Protein AF-A0A395NBE6-F1 (afdb_monomer_lite)

Radius of gyration: 14.85 Å; chains: 1; bounding box: 34×30×44 Å

InterPro domains:
  IPR009784 Protein of unknown function DUF1349 [PF07081] (6-110)
  IPR009784 Protein of unknown function DUF1349 [PTHR35332] (5-111)

Secondary structure (DSSP, 8-state):
-PPPP----PPTT--EEEETTTEEEE--SS-SSSSS--S--S-GGG-------------STT-EEEEEEEE--TTS--EEEEEEEEEETTEEEEEEEEESSSEEEEEEEPPPP-

Organism: Trichoderma arundinaceum (NCBI:txid490622)

Foldseek 3Di:
DDDDDDDDDFDPPADQFFDPDDDGGQGGPPCPPDSDDPPDPDDPVPDDDDDDDDDDDDDDAFDDDFDKDWDDDPPAPIWIKTWDWGQHPNATWTWIWGDDPGIDIDIGHDDPDD

Sequence (114 aa):
MSAPAFTFSAPANTDVWKKPPSHDVFTAPPAKPAPYHSLSKNPFPQFKSASITFTTTYTHQYDQAGIILVFTKPSAPRKWIKAGVELFDAQSRLSTVCCDNWADWSVANASPAE

pLDDT: mean 85.65, std 13.74, range [38.0, 98.5]

Structure (mmCIF, N/CA/C/O backbone):
data_AF-A0A395NBE6-F1
#
_entry.id   AF-A0A395NBE6-F1
#
loop_
_atom_site.group_PDB
_atom_site.id
_atom_site.type_symbol
_atom_site.label_atom_id
_atom_site.label_alt_id
_atom_site.label_comp_id
_atom_site.label_asym_id
_atom_site.label_entity_id
_atom_site.label_seq_id
_atom_site.pdbx_PDB_ins_code
_atom_site.Cartn_x
_atom_site.Cartn_y
_atom_site.Cartn_z
_atom_site.occupancy
_atom_site.B_iso_or_equiv
_atom_site.auth_seq_id
_atom_site.auth_comp_id
_atom_site.auth_asym_id
_atom_site.auth_atom_id
_atom_site.pdbx_PDB_model_num
ATOM 1 N N . MET A 1 1 ? -19.318 13.375 -7.574 1.00 52.66 1 MET A N 1
ATOM 2 C CA . MET A 1 1 ? -18.313 14.296 -8.148 1.00 52.66 1 MET A CA 1
ATOM 3 C C . MET A 1 1 ? -16.962 13.609 -8.068 1.00 52.66 1 MET A C 1
ATOM 5 O O . MET A 1 1 ? -16.650 13.096 -7.001 1.00 52.66 1 MET A O 1
ATOM 9 N N . SER A 1 2 ? -16.214 13.526 -9.172 1.00 63.75 2 SER A N 1
ATOM 10 C CA . SER A 1 2 ? -14.843 12.994 -9.148 1.00 63.75 2 SER A CA 1
ATOM 11 C C . SER A 1 2 ? -13.936 13.981 -8.417 1.00 63.75 2 SER A C 1
ATOM 13 O O . SER A 1 2 ? -14.048 15.185 -8.647 1.00 63.75 2 SER A O 1
ATOM 15 N N . ALA A 1 3 ? -13.060 13.493 -7.540 1.00 69.69 3 ALA A N 1
ATOM 16 C CA . ALA A 1 3 ? -12.002 14.325 -6.979 1.00 69.69 3 ALA A CA 1
ATOM 17 C C . ALA A 1 3 ? -11.062 14.801 -8.110 1.00 69.69 3 ALA A C 1
ATOM 19 O O . ALA A 1 3 ? -10.908 14.080 -9.103 1.00 69.69 3 ALA A O 1
ATOM 20 N N . PRO A 1 4 ? -10.455 15.997 -7.999 1.00 79.81 4 PRO A N 1
ATOM 21 C CA . PRO A 1 4 ? -9.450 16.441 -8.959 1.00 79.81 4 PRO A CA 1
ATOM 22 C C . PRO A 1 4 ? -8.230 15.510 -8.931 1.00 79.81 4 PRO A C 1
ATOM 24 O O . PRO A 1 4 ? -7.849 15.002 -7.874 1.00 79.81 4 PRO A O 1
ATOM 27 N N . ALA A 1 5 ? -7.614 15.299 -10.095 1.00 83.81 5 ALA A N 1
ATOM 28 C CA . ALA A 1 5 ? -6.353 14.573 -10.195 1.00 83.81 5 ALA A CA 1
ATOM 29 C C . ALA A 1 5 ? -5.219 15.362 -9.520 1.00 83.81 5 ALA A C 1
ATOM 31 O O . ALA A 1 5 ? -5.231 16.594 -9.497 1.00 83.81 5 ALA A O 1
ATOM 32 N N . PHE A 1 6 ? -4.230 14.651 -8.985 1.00 83.25 6 PHE A N 1
ATOM 33 C CA . PHE A 1 6 ? -3.051 15.240 -8.357 1.00 83.25 6 PHE A CA 1
ATOM 34 C C . PHE A 1 6 ? -1.814 14.381 -8.628 1.00 83.25 6 PHE A C 1
ATOM 36 O O . PHE A 1 6 ? -1.928 13.186 -8.899 1.00 83.25 6 PHE A O 1
ATOM 43 N N . THR A 1 7 ? -0.638 14.997 -8.514 1.00 83.81 7 THR A N 1
ATOM 44 C CA . THR A 1 7 ? 0.663 14.349 -8.719 1.00 83.81 7 THR A CA 1
ATOM 45 C C . THR A 1 7 ? 1.519 14.519 -7.474 1.00 83.81 7 THR A C 1
ATOM 47 O O . THR A 1 7 ? 1.522 15.582 -6.853 1.00 83.81 7 THR A O 1
ATOM 50 N N . PHE A 1 8 ? 2.264 13.480 -7.117 1.00 83.19 8 PHE A N 1
ATOM 51 C CA . PHE A 1 8 ? 3.255 13.515 -6.050 1.00 83.19 8 PHE A CA 1
ATOM 52 C C . PHE A 1 8 ? 4.424 12.589 -6.393 1.00 83.19 8 PHE A C 1
ATOM 54 O O . PHE A 1 8 ? 4.310 11.725 -7.260 1.00 83.19 8 PHE A O 1
ATOM 61 N N . SER A 1 9 ? 5.544 12.771 -5.699 1.00 84.69 9 SER A N 1
ATOM 62 C CA . SER A 1 9 ? 6.728 11.918 -5.815 1.00 84.69 9 SER A CA 1
ATOM 63 C C . SER A 1 9 ? 7.160 11.451 -4.434 1.00 84.69 9 SER A C 1
ATOM 65 O O . SER A 1 9 ? 7.021 12.186 -3.454 1.00 84.69 9 SER A O 1
ATOM 67 N N . ALA A 1 10 ? 7.686 10.231 -4.365 1.00 86.12 10 ALA A N 1
ATOM 68 C CA . ALA A 1 10 ? 8.289 9.688 -3.161 1.00 86.12 10 ALA A CA 1
ATOM 69 C C . ALA A 1 10 ? 9.735 10.173 -3.020 1.00 86.12 10 ALA A C 1
ATOM 71 O O . ALA A 1 10 ? 10.547 9.924 -3.910 1.00 86.12 10 ALA A O 1
ATOM 72 N N . PRO A 1 11 ? 10.087 10.870 -1.922 1.00 87.38 11 PRO A N 1
ATOM 73 C CA . PRO A 1 11 ? 11.480 11.042 -1.551 1.00 87.38 11 PRO A CA 1
ATOM 74 C C . PRO A 1 11 ? 12.150 9.682 -1.334 1.00 87.38 11 PRO A C 1
ATOM 76 O O . PRO A 1 11 ? 11.490 8.692 -0.999 1.00 87.38 11 PRO A O 1
ATOM 79 N N . ALA A 1 12 ? 13.475 9.659 -1.464 1.00 89.75 12 ALA A N 1
ATOM 80 C CA . ALA A 1 12 ? 14.269 8.476 -1.165 1.00 89.75 12 ALA A CA 1
ATOM 81 C C . ALA A 1 12 ? 13.991 7.947 0.255 1.00 89.75 12 ALA A C 1
ATOM 83 O O . ALA A 1 12 ? 13.768 8.726 1.186 1.00 89.75 12 ALA A O 1
ATOM 84 N N . ASN A 1 13 ? 14.069 6.623 0.421 1.00 89.81 13 ASN A N 1
ATOM 85 C CA . ASN A 1 13 ? 13.924 5.924 1.704 1.00 89.81 13 ASN A CA 1
ATOM 86 C C . ASN A 1 13 ? 12.579 6.167 2.418 1.00 89.81 13 ASN A C 1
ATOM 88 O O . ASN A 1 13 ? 12.528 6.268 3.648 1.00 89.81 13 ASN A O 1
ATOM 92 N N . THR A 1 14 ? 11.485 6.271 1.661 1.00 91.50 14 THR A N 1
ATOM 93 C CA . THR A 1 14 ? 10.129 6.317 2.224 1.00 91.50 14 THR A CA 1
ATOM 94 C C . THR A 1 14 ? 9.457 4.949 2.172 1.00 91.50 14 THR A C 1
ATOM 96 O O . THR A 1 14 ? 9.600 4.232 1.189 1.00 91.50 14 THR A O 1
ATOM 99 N N . ASP A 1 15 ? 8.739 4.578 3.237 1.00 93.62 15 ASP A N 1
ATOM 100 C CA . ASP A 1 15 ? 8.029 3.294 3.312 1.00 93.62 15 ASP A CA 1
ATOM 101 C C . ASP A 1 15 ? 6.894 3.318 4.357 1.00 93.62 15 ASP A C 1
ATOM 103 O O . ASP A 1 15 ? 6.782 4.232 5.1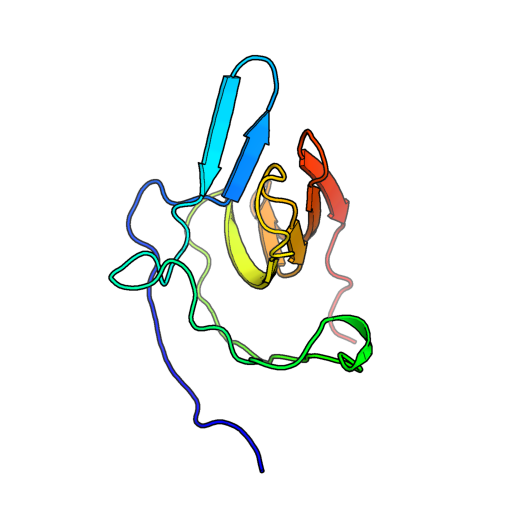84 1.00 93.62 15 ASP A O 1
ATOM 107 N N . VAL A 1 16 ? 6.038 2.299 4.315 1.00 94.44 16 VAL A N 1
ATOM 108 C CA . VAL A 1 16 ? 5.046 1.960 5.338 1.00 94.44 16 VAL A CA 1
ATOM 109 C C . VAL A 1 16 ? 5.195 0.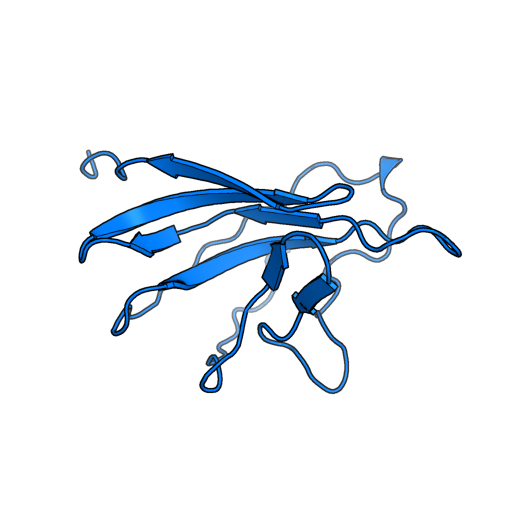480 5.672 1.00 94.44 16 VAL A C 1
ATOM 111 O O . VAL A 1 16 ? 4.735 -0.382 4.918 1.00 94.44 16 VAL A O 1
ATOM 114 N N . TRP A 1 17 ? 5.829 0.184 6.806 1.00 96.81 17 TRP A N 1
ATOM 115 C CA . TRP A 1 17 ? 6.128 -1.185 7.216 1.00 96.81 17 TRP A CA 1
ATOM 116 C C . TRP A 1 17 ? 6.301 -1.319 8.729 1.00 96.81 17 TRP A C 1
ATOM 118 O O . TRP A 1 17 ? 6.799 -0.413 9.399 1.00 96.81 17 TRP A O 1
ATOM 128 N N . LYS A 1 18 ? 5.910 -2.476 9.276 1.00 96.75 18 LYS A N 1
ATOM 129 C CA . LYS A 1 18 ? 6.183 -2.843 10.669 1.00 96.75 18 LYS A CA 1
ATOM 130 C C . LYS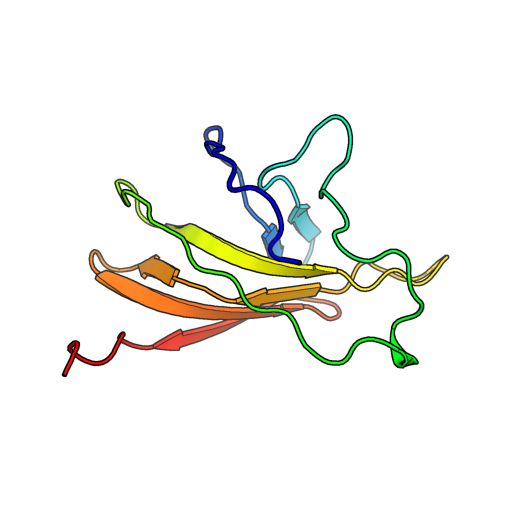 A 1 18 ? 6.775 -4.239 10.751 1.00 96.75 18 LYS A C 1
ATOM 132 O O . LYS A 1 18 ? 6.144 -5.196 10.313 1.00 96.75 18 LYS A O 1
ATOM 137 N N . LYS A 1 19 ? 7.938 -4.374 11.382 1.00 96.75 19 LYS A N 1
ATOM 138 C CA . LYS A 1 19 ? 8.617 -5.656 11.586 1.00 96.75 19 LYS A CA 1
ATOM 139 C C . LYS A 1 19 ? 9.119 -5.783 13.030 1.00 96.75 19 LYS A C 1
ATOM 141 O O . LYS A 1 19 ? 9.774 -4.860 13.525 1.00 96.75 19 LYS A O 1
ATOM 146 N N . PRO A 1 20 ? 8.878 -6.919 13.706 1.00 94.56 20 PRO A N 1
ATOM 147 C CA . PRO A 1 20 ? 9.421 -7.136 15.037 1.00 94.56 20 PRO A CA 1
ATOM 148 C C . PRO A 1 20 ? 10.961 -7.172 15.014 1.00 94.56 20 PRO A C 1
ATOM 150 O O . PRO A 1 20 ? 11.554 -7.579 14.010 1.00 94.56 20 PRO A O 1
ATOM 153 N N . PRO A 1 21 ? 11.626 -6.779 16.115 1.00 95.00 21 PRO A N 1
ATOM 154 C CA . PRO A 1 21 ? 11.027 -6.403 17.400 1.00 95.00 21 PRO A CA 1
ATOM 155 C C . PRO A 1 21 ? 10.667 -4.914 17.536 1.00 95.00 21 PRO A C 1
ATOM 157 O O . PRO A 1 21 ? 9.927 -4.565 18.449 1.00 95.00 21 PRO A O 1
ATOM 160 N N . SER A 1 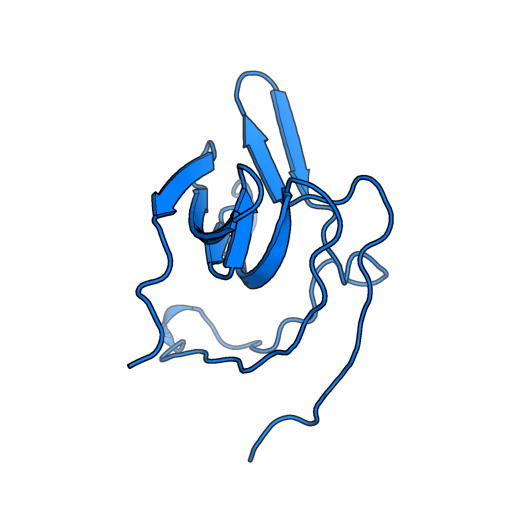22 ? 11.186 -4.031 16.681 1.00 94.00 22 SER A N 1
ATOM 161 C CA . SER A 1 22 ? 11.109 -2.577 16.912 1.00 94.00 22 SER A CA 1
ATOM 162 C C . SER A 1 22 ? 10.988 -1.720 15.652 1.00 94.00 22 SER A C 1
ATOM 164 O O . SER A 1 22 ? 10.933 -0.496 15.754 1.00 94.00 22 SER A O 1
ATOM 166 N N . HIS A 1 23 ? 10.957 -2.319 14.463 1.00 95.44 23 HIS A N 1
ATOM 167 C CA . HIS A 1 23 ? 10.911 -1.554 13.225 1.00 95.44 23 HIS A CA 1
ATOM 168 C C . HIS A 1 23 ? 9.469 -1.117 12.930 1.00 95.44 23 HIS A C 1
ATOM 170 O O . HIS A 1 23 ? 8.607 -1.957 12.677 1.00 95.44 23 HIS A O 1
ATOM 176 N N . ASP A 1 24 ? 9.212 0.190 12.954 1.00 94.31 24 ASP A N 1
ATOM 177 C CA . ASP A 1 24 ? 7.935 0.818 12.589 1.00 94.31 24 ASP A CA 1
ATOM 178 C C . ASP A 1 24 ? 8.233 2.078 11.769 1.00 94.31 24 ASP A C 1
ATOM 180 O O . ASP A 1 24 ? 8.668 3.101 12.305 1.00 94.31 24 ASP A O 1
ATOM 184 N N . VAL A 1 25 ? 8.043 1.984 10.455 1.00 92.88 25 VAL A N 1
ATOM 185 C CA . VAL A 1 25 ? 8.260 3.078 9.506 1.00 92.88 25 VAL A CA 1
ATOM 186 C C . VAL A 1 25 ? 6.928 3.446 8.870 1.00 92.88 25 VAL A C 1
ATOM 188 O O . VAL A 1 25 ? 6.137 2.592 8.470 1.00 92.88 25 VAL A O 1
ATOM 191 N N . PHE A 1 26 ? 6.661 4.747 8.809 1.00 90.81 26 PHE A N 1
ATOM 192 C CA . PHE A 1 26 ? 5.451 5.303 8.213 1.00 90.81 26 PHE A CA 1
ATOM 193 C C . PHE A 1 26 ? 5.764 6.692 7.655 1.00 90.81 26 PHE A C 1
ATOM 195 O O . PHE A 1 26 ? 5.448 7.717 8.260 1.00 90.81 26 PHE A O 1
ATOM 202 N N . THR A 1 27 ? 6.489 6.706 6.541 1.00 89.12 27 THR A N 1
ATOM 203 C CA . THR A 1 27 ? 7.084 7.903 5.930 1.00 89.12 27 THR A CA 1
ATOM 204 C C . THR A 1 27 ? 6.666 8.107 4.472 1.00 89.12 27 THR A C 1
ATOM 206 O O . THR A 1 27 ? 7.075 9.098 3.870 1.00 89.12 27 THR A O 1
ATOM 209 N N . ALA A 1 28 ? 5.850 7.210 3.902 1.00 84.12 28 ALA A N 1
ATOM 210 C CA . ALA A 1 28 ? 5.352 7.339 2.532 1.00 84.12 28 ALA A CA 1
ATOM 211 C C . ALA A 1 28 ? 4.549 8.640 2.318 1.00 84.12 28 ALA A C 1
ATOM 213 O O . ALA A 1 28 ? 3.754 9.020 3.184 1.00 84.12 28 ALA A O 1
ATOM 214 N N . PRO A 1 29 ? 4.719 9.324 1.170 1.00 72.94 29 PRO A N 1
ATOM 215 C CA . PRO A 1 29 ? 3.969 10.528 0.861 1.00 72.94 29 PRO A CA 1
ATOM 216 C C . PRO A 1 29 ? 2.445 10.337 0.838 1.00 72.94 29 PRO A C 1
ATOM 218 O O . PRO A 1 29 ? 1.963 9.266 0.470 1.00 72.94 29 PRO A O 1
ATOM 221 N N . PRO A 1 30 ? 1.680 11.406 1.119 1.00 59.72 30 PRO A N 1
ATOM 222 C CA . PRO A 1 30 ? 2.156 12.725 1.529 1.00 59.72 30 PRO A CA 1
ATOM 223 C C . PRO A 1 30 ? 2.520 12.711 3.022 1.00 59.72 30 PRO A C 1
ATOM 225 O O . PRO A 1 30 ? 1.649 12.668 3.875 1.00 59.72 30 PRO A O 1
ATOM 228 N N . ALA A 1 31 ? 3.813 12.765 3.348 1.00 53.59 31 ALA A N 1
ATOM 229 C CA . ALA A 1 31 ? 4.339 12.734 4.710 1.00 53.59 31 ALA A CA 1
ATOM 230 C C . ALA A 1 31 ? 4.970 14.082 5.060 1.00 53.59 31 ALA A C 1
ATOM 232 O O . ALA A 1 31 ? 6.132 14.152 5.438 1.00 53.59 31 ALA A O 1
ATOM 233 N N . LYS A 1 32 ? 4.216 15.167 4.854 1.00 51.44 32 LYS A N 1
ATOM 234 C CA . LYS A 1 32 ? 4.275 16.459 5.568 1.00 51.44 32 LYS A CA 1
ATOM 235 C C . LYS A 1 32 ? 3.447 17.507 4.807 1.00 51.44 32 LYS A C 1
ATOM 237 O O . LYS A 1 32 ? 3.436 17.491 3.580 1.00 51.44 32 LYS A O 1
ATOM 242 N N . PRO A 1 33 ? 2.788 18.438 5.521 1.00 48.84 33 PRO A N 1
ATOM 243 C CA . PRO A 1 33 ? 2.724 18.546 6.982 1.00 48.84 33 PRO A CA 1
ATOM 244 C C . PRO A 1 33 ? 1.630 17.674 7.632 1.00 48.84 33 PRO A C 1
ATOM 246 O O . PRO A 1 33 ? 1.566 17.617 8.854 1.00 48.84 33 PRO A O 1
ATOM 249 N N . ALA A 1 34 ? 0.822 16.941 6.861 1.00 47.34 34 ALA A N 1
ATOM 250 C CA . ALA A 1 34 ? -0.086 15.911 7.374 1.00 47.34 34 ALA A CA 1
ATOM 251 C C . ALA A 1 34 ? 0.319 14.549 6.780 1.00 47.34 34 ALA A C 1
ATOM 253 O O . ALA A 1 34 ? 0.509 14.509 5.570 1.00 47.34 34 ALA A O 1
ATOM 254 N N . PRO A 1 35 ? 0.464 13.468 7.578 1.00 52.44 35 PRO A N 1
ATOM 255 C CA . PRO A 1 35 ? 1.031 12.169 7.162 1.00 52.44 35 PRO A CA 1
ATOM 256 C C . PRO A 1 35 ? 0.177 11.358 6.168 1.00 52.44 35 PRO A C 1
ATOM 258 O O . PRO A 1 35 ? 0.475 10.199 5.894 1.00 52.44 35 PRO A O 1
ATOM 261 N N . TYR A 1 36 ? -0.921 11.945 5.702 1.00 57.34 36 TYR A N 1
ATOM 262 C CA . TYR A 1 36 ? -1.849 11.442 4.700 1.00 57.34 36 TYR A CA 1
ATOM 263 C C . TYR A 1 36 ? -2.867 12.563 4.426 1.00 57.34 36 TYR A C 1
ATOM 265 O O . TYR A 1 36 ? -3.253 13.299 5.340 1.00 57.34 36 TYR A O 1
ATOM 273 N N . HIS A 1 37 ? -3.348 12.701 3.189 1.00 56.62 37 HIS A N 1
ATOM 274 C CA . HIS A 1 37 ? -4.549 13.496 2.934 1.00 56.62 37 HIS A CA 1
ATOM 275 C C . HIS A 1 37 ? -5.754 12.590 3.182 1.00 56.62 37 HIS A C 1
ATOM 277 O O . HIS A 1 37 ? -6.075 11.741 2.353 1.00 56.62 37 HIS A O 1
ATOM 283 N N . SER A 1 38 ? -6.379 12.704 4.359 1.00 64.19 38 SER A N 1
ATOM 284 C CA . SER A 1 38 ? -7.565 11.900 4.662 1.00 64.19 38 SER A CA 1
ATOM 285 C C . SER A 1 38 ? -8.696 12.312 3.727 1.00 64.19 38 SER A C 1
ATOM 287 O O . SER A 1 38 ? -9.309 13.363 3.909 1.00 64.19 38 SER A O 1
ATOM 289 N N . LEU A 1 39 ? -8.969 11.474 2.729 1.00 66.75 39 LEU A N 1
ATOM 290 C CA . LEU A 1 39 ? -10.043 11.696 1.760 1.00 66.75 39 LEU A CA 1
ATOM 291 C C . LEU A 1 39 ? -11.436 11.540 2.391 1.00 66.75 39 LEU A C 1
ATOM 293 O O . LEU A 1 39 ? -12.418 12.041 1.853 1.00 66.75 39 LEU A O 1
ATOM 297 N N . SER A 1 40 ? -11.525 10.884 3.552 1.00 70.94 40 SER A N 1
ATOM 298 C CA . SER A 1 40 ? -12.744 10.776 4.354 1.00 70.94 40 SER A CA 1
ATOM 299 C C . SER A 1 40 ? -12.511 11.321 5.759 1.00 70.94 40 SER A C 1
ATOM 301 O O . SER A 1 40 ? -11.477 11.063 6.374 1.00 70.94 40 SER A O 1
ATOM 303 N N . LYS A 1 41 ? -13.490 12.063 6.281 1.00 71.50 41 LYS A N 1
ATOM 304 C CA . LYS A 1 41 ? -13.564 12.475 7.695 1.00 71.50 41 LYS A CA 1
ATOM 305 C C . LYS A 1 41 ? -14.674 11.738 8.454 1.00 71.50 41 LYS A C 1
ATOM 307 O O . LYS A 1 41 ? -14.875 11.991 9.638 1.00 71.50 41 LYS A O 1
ATOM 312 N N . ASN A 1 42 ? -15.403 10.852 7.774 1.00 78.12 42 ASN A N 1
ATOM 313 C CA . ASN A 1 42 ? -16.539 10.146 8.352 1.00 78.12 42 ASN A CA 1
ATOM 314 C C . ASN A 1 42 ? -16.072 8.962 9.213 1.00 78.12 42 ASN A C 1
ATOM 316 O O . ASN A 1 42 ? -15.023 8.376 8.925 1.00 78.12 42 ASN A O 1
ATOM 320 N N . PRO A 1 43 ? -16.853 8.562 10.233 1.00 79.38 43 PRO A N 1
ATOM 321 C CA . PRO A 1 43 ? -16.568 7.368 11.021 1.00 79.38 43 PRO A CA 1
ATOM 322 C C . PRO A 1 43 ? -16.432 6.120 10.144 1.00 79.38 43 PRO A C 1
ATOM 324 O O . PRO A 1 43 ? -17.178 5.950 9.179 1.00 79.38 43 PRO A O 1
ATOM 327 N N . PHE A 1 44 ? -15.542 5.202 10.533 1.00 79.50 44 PHE A N 1
ATOM 328 C CA . PHE A 1 44 ? -15.309 3.946 9.811 1.00 79.50 44 PHE A CA 1
ATOM 329 C C . PHE A 1 44 ? -16.593 3.158 9.461 1.00 79.50 44 PHE A C 1
ATOM 331 O O . PHE A 1 44 ? -16.685 2.705 8.324 1.00 79.50 44 PHE A O 1
ATOM 338 N N . PRO A 1 45 ? -17.631 3.059 10.324 1.00 85.44 45 PRO A N 1
ATOM 339 C CA . PRO A 1 45 ? -18.884 2.372 9.971 1.00 85.44 45 PRO A CA 1
ATOM 340 C C . PRO A 1 45 ? -19.635 2.944 8.756 1.00 85.44 45 PRO A C 1
ATOM 342 O O . PRO A 1 45 ? -20.511 2.283 8.202 1.00 85.44 45 PRO A O 1
ATOM 345 N N . GLN A 1 46 ? -19.326 4.176 8.345 1.00 87.12 46 GLN A N 1
ATOM 346 C CA . GLN A 1 46 ? -19.918 4.812 7.167 1.00 87.12 46 GLN A CA 1
ATOM 347 C C . GLN A 1 46 ? -19.077 4.622 5.900 1.00 87.12 46 GLN A C 1
ATOM 349 O O . GLN A 1 46 ? -19.535 4.967 4.811 1.00 87.12 46 GLN A O 1
ATOM 354 N N . PHE A 1 47 ? -17.860 4.085 6.015 1.00 86.19 47 PHE A N 1
ATOM 355 C CA . PHE A 1 47 ? -17.032 3.774 4.860 1.00 86.19 47 PHE A CA 1
ATOM 356 C C . PHE A 1 47 ? -17.699 2.677 4.021 1.00 86.19 47 PHE A C 1
ATOM 358 O O . PHE A 1 47 ? -18.062 1.621 4.538 1.00 86.19 47 PHE A O 1
ATOM 365 N N . LYS A 1 48 ? -17.889 2.942 2.726 1.00 87.25 48 LYS A N 1
ATOM 366 C CA . LYS A 1 48 ? -18.477 1.984 1.777 1.00 87.25 48 LYS A CA 1
ATOM 367 C C . LYS A 1 48 ? -17.423 1.426 0.836 1.00 87.25 48 LYS A C 1
ATOM 369 O O . LYS A 1 48 ? -17.263 0.215 0.744 1.00 87.25 48 LYS A O 1
ATOM 374 N N . SER A 1 49 ? -16.706 2.312 0.157 1.00 88.88 49 SER A N 1
ATOM 375 C CA . SER A 1 49 ? -15.651 1.953 -0.781 1.00 88.88 49 SER A CA 1
ATOM 376 C C . SER A 1 49 ? -14.721 3.138 -1.026 1.00 88.88 49 SER A C 1
ATOM 378 O O . SER A 1 49 ? -15.079 4.296 -0.800 1.00 88.88 49 SER A O 1
ATOM 380 N N . ALA A 1 50 ? -13.519 2.831 -1.504 1.00 86.75 50 ALA A N 1
ATOM 381 C CA . ALA A 1 50 ? -12.609 3.783 -2.115 1.00 86.75 50 ALA A CA 1
ATOM 382 C C . ALA A 1 50 ? -11.971 3.118 -3.333 1.00 86.75 50 ALA A C 1
ATOM 384 O O . ALA A 1 50 ? -11.641 1.932 -3.302 1.00 86.75 50 ALA A O 1
ATOM 385 N N . SER A 1 51 ? -11.805 3.884 -4.402 1.00 89.94 51 SER A N 1
ATOM 386 C CA . SER A 1 51 ? -11.170 3.426 -5.631 1.00 89.94 51 SER A CA 1
ATOM 387 C C . SER A 1 51 ? -10.289 4.541 -6.156 1.00 89.94 51 SER A C 1
ATOM 389 O O . SER A 1 51 ? -10.627 5.719 -6.024 1.00 89.94 51 SER A O 1
ATOM 391 N N . ILE A 1 52 ? -9.155 4.161 -6.728 1.00 88.50 52 ILE A N 1
ATOM 392 C CA . ILE A 1 52 ? -8.211 5.085 -7.342 1.00 88.50 52 ILE A CA 1
ATOM 393 C C . ILE A 1 52 ? -7.802 4.552 -8.707 1.00 88.50 52 ILE A C 1
ATOM 395 O O . ILE A 1 52 ? -7.765 3.344 -8.934 1.00 88.50 52 ILE A O 1
ATOM 399 N N . THR A 1 53 ? -7.447 5.473 -9.588 1.00 91.56 53 THR A N 1
ATOM 400 C CA . THR A 1 53 ? -6.742 5.195 -10.834 1.00 91.56 53 THR A CA 1
ATOM 401 C C . THR A 1 53 ? -5.484 6.040 -10.807 1.00 91.56 53 THR A C 1
ATOM 403 O O . THR A 1 53 ? -5.542 7.219 -10.457 1.00 91.56 53 THR A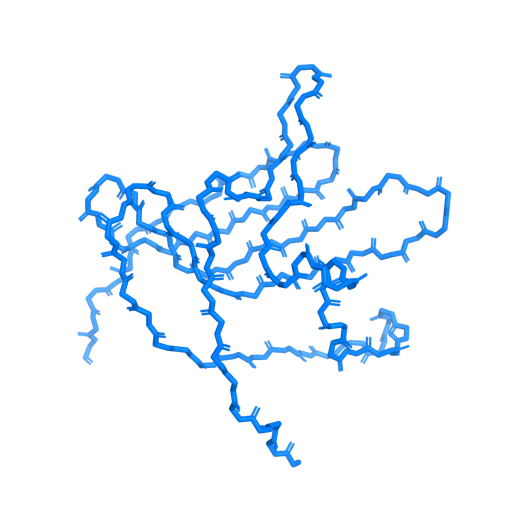 O 1
ATOM 406 N N . PHE A 1 54 ? -4.345 5.441 -11.127 1.00 90.75 54 PHE A N 1
ATOM 407 C CA . PHE A 1 54 ? -3.064 6.130 -11.127 1.00 90.75 54 PHE A CA 1
ATOM 408 C C . PHE A 1 54 ? -2.208 5.659 -12.297 1.00 90.75 54 PHE A C 1
ATOM 410 O O . PHE A 1 54 ? -2.435 4.606 -12.888 1.00 90.75 54 PHE A O 1
ATOM 417 N N . THR A 1 55 ? -1.204 6.460 -12.619 1.00 92.38 55 THR A N 1
ATOM 418 C CA . THR A 1 55 ? -0.113 6.108 -13.524 1.00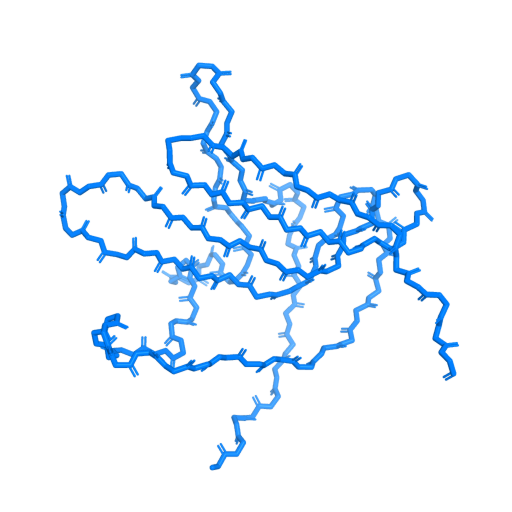 92.38 55 THR A CA 1
ATOM 419 C C . THR A 1 55 ? 1.174 6.435 -12.793 1.00 92.38 55 THR A C 1
ATOM 421 O O . THR A 1 55 ? 1.243 7.440 -12.088 1.00 92.38 55 THR A O 1
ATOM 424 N N . THR A 1 56 ? 2.175 5.573 -12.909 1.00 88.44 56 THR A N 1
ATOM 425 C CA . THR A 1 56 ? 3.458 5.766 -12.239 1.00 88.44 56 THR A CA 1
ATOM 426 C C . THR A 1 56 ? 4.572 5.101 -13.036 1.00 88.44 56 THR A C 1
ATOM 428 O O . THR A 1 56 ? 4.322 4.175 -13.809 1.00 88.44 56 THR A O 1
ATOM 431 N N . THR A 1 57 ? 5.795 5.576 -12.829 1.00 90.81 57 THR A N 1
ATOM 432 C CA . THR A 1 57 ? 7.011 5.001 -13.399 1.00 90.81 57 THR A CA 1
ATOM 433 C C . THR A 1 57 ? 7.787 4.342 -12.270 1.00 90.81 57 THR A C 1
ATOM 435 O O . THR A 1 57 ? 8.294 5.036 -11.393 1.00 90.81 57 THR A O 1
ATOM 438 N N . TYR A 1 58 ? 7.868 3.014 -12.287 1.00 91.19 58 TYR A N 1
ATOM 439 C CA . TYR A 1 58 ? 8.666 2.250 -11.330 1.00 91.19 58 TYR A CA 1
ATOM 440 C C . TYR A 1 58 ? 10.114 2.165 -11.818 1.00 91.19 58 TYR A C 1
ATOM 442 O O . TYR A 1 58 ? 10.353 1.732 -12.946 1.00 91.19 58 TYR A O 1
ATOM 450 N N . THR A 1 59 ? 11.076 2.561 -10.989 1.00 92.44 59 THR A N 1
ATOM 451 C CA . THR A 1 59 ? 12.505 2.585 -11.345 1.00 92.44 59 THR A CA 1
ATOM 452 C C . THR A 1 59 ? 13.383 1.801 -10.377 1.00 92.44 59 THR A C 1
ATOM 454 O O . THR A 1 59 ? 14.466 1.359 -10.761 1.00 92.44 59 THR A O 1
ATOM 457 N N . HIS A 1 60 ? 12.937 1.607 -9.137 1.00 94.88 60 HIS A N 1
ATOM 458 C CA . HIS A 1 60 ? 13.694 0.941 -8.085 1.00 94.88 60 HIS A CA 1
ATOM 459 C C . HIS A 1 60 ? 12.894 -0.185 -7.434 1.00 94.88 60 HIS A C 1
ATOM 461 O O . HIS A 1 60 ? 11.671 -0.132 -7.304 1.00 94.88 60 HIS A O 1
ATOM 467 N N . GLN A 1 61 ? 13.602 -1.229 -7.004 1.00 96.00 61 GLN A N 1
ATOM 468 C CA . GLN A 1 61 ? 12.987 -2.295 -6.223 1.00 96.00 61 GLN A CA 1
ATOM 469 C C . GLN A 1 61 ? 12.328 -1.707 -4.966 1.00 96.00 61 GLN A C 1
ATOM 471 O O . GLN A 1 61 ? 12.939 -0.900 -4.267 1.00 96.00 61 GLN A O 1
ATOM 476 N N . TYR A 1 62 ? 11.098 -2.146 -4.704 1.00 95.62 62 TYR A N 1
ATOM 477 C CA . TYR A 1 62 ? 10.170 -1.664 -3.677 1.00 95.62 62 TYR A CA 1
ATOM 478 C C . TYR A 1 62 ? 9.512 -0.306 -3.943 1.00 95.62 62 TYR A C 1
ATOM 480 O O . TYR A 1 62 ? 8.858 0.231 -3.047 1.00 95.62 62 TYR A O 1
ATOM 488 N N . ASP A 1 63 ? 9.603 0.232 -5.164 1.00 95.25 63 ASP A N 1
ATOM 489 C CA . ASP A 1 63 ? 8.740 1.342 -5.569 1.00 95.25 63 ASP A CA 1
ATOM 490 C C . ASP A 1 63 ? 7.269 0.914 -5.493 1.00 95.25 63 ASP A C 1
ATOM 492 O O . ASP A 1 63 ? 6.876 -0.124 -6.033 1.00 95.25 63 ASP A O 1
ATOM 496 N N . GLN A 1 64 ? 6.445 1.730 -4.837 1.00 95.19 64 GLN A N 1
ATOM 497 C CA . GLN A 1 64 ? 5.056 1.414 -4.508 1.00 95.19 64 GLN A CA 1
ATOM 498 C C . GLN A 1 64 ? 4.118 2.538 -4.954 1.00 95.19 64 GLN A C 1
ATOM 500 O O . GLN A 1 64 ? 4.402 3.720 -4.760 1.00 95.19 64 GLN A O 1
ATOM 505 N N . ALA A 1 65 ? 2.953 2.169 -5.482 1.00 93.88 65 ALA A N 1
ATOM 506 C CA . ALA A 1 65 ? 1.843 3.093 -5.699 1.00 93.88 65 ALA A CA 1
ATOM 507 C C . ALA A 1 65 ? 0.510 2.385 -5.451 1.00 93.88 65 ALA A C 1
ATOM 509 O O . ALA A 1 65 ? 0.315 1.237 -5.853 1.00 93.88 65 ALA A O 1
ATOM 510 N N . GLY A 1 66 ? -0.416 3.063 -4.776 1.00 93.38 66 GLY A N 1
ATOM 511 C CA . GLY A 1 66 ? -1.669 2.448 -4.369 1.00 93.38 66 GLY A CA 1
ATOM 512 C C . GLY A 1 66 ? -2.474 3.294 -3.395 1.00 93.38 66 GLY A C 1
ATOM 513 O O . GLY A 1 66 ? -2.310 4.511 -3.306 1.00 93.38 66 GLY A O 1
ATOM 514 N N . ILE A 1 67 ? -3.361 2.623 -2.669 1.00 91.44 67 ILE A N 1
ATOM 515 C CA . ILE A 1 67 ? -4.200 3.205 -1.626 1.00 91.44 67 ILE A CA 1
ATOM 516 C C . ILE A 1 67 ? -3.792 2.650 -0.263 1.00 91.44 67 ILE A C 1
ATOM 518 O O . ILE A 1 67 ? -3.426 1.482 -0.130 1.00 91.44 67 ILE A O 1
ATOM 522 N N . ILE A 1 68 ? -3.898 3.486 0.767 1.00 91.12 68 ILE A N 1
ATOM 523 C CA . ILE A 1 68 ? -3.749 3.076 2.160 1.00 91.12 68 ILE A CA 1
ATOM 524 C C . ILE A 1 68 ? -4.995 3.463 2.958 1.00 91.12 68 ILE A C 1
ATOM 526 O O . ILE A 1 68 ? -5.481 4.591 2.878 1.00 91.12 68 ILE A O 1
ATOM 530 N N . LEU A 1 69 ? -5.504 2.520 3.745 1.00 90.38 69 LEU A N 1
ATOM 531 C CA . LEU A 1 69 ? -6.530 2.745 4.755 1.00 90.38 69 LEU A CA 1
ATOM 532 C C . LEU A 1 69 ? -5.854 2.745 6.123 1.00 90.38 69 LEU A C 1
ATOM 534 O O . LEU A 1 69 ? -5.314 1.727 6.554 1.00 90.38 69 LEU A O 1
ATOM 538 N N . VAL A 1 70 ? -5.873 3.890 6.802 1.00 88.88 70 VAL A N 1
ATOM 539 C CA . VAL A 1 70 ? -5.301 4.050 8.144 1.00 88.88 70 VAL A CA 1
ATOM 540 C C . VAL A 1 70 ? -6.437 4.089 9.156 1.00 88.88 70 VAL A C 1
ATOM 542 O O . VAL A 1 70 ? -7.307 4.957 9.088 1.00 88.88 70 VAL A O 1
ATOM 545 N N . PHE A 1 71 ? -6.425 3.168 10.116 1.00 86.19 71 PHE A N 1
ATOM 546 C CA . PHE A 1 71 ? -7.441 3.121 11.161 1.00 86.19 71 PHE A CA 1
ATOM 547 C C . PHE A 1 71 ? -7.011 4.000 12.332 1.00 86.19 71 PHE A C 1
ATOM 549 O O . PHE A 1 71 ? -6.012 3.729 13.002 1.00 86.19 71 PHE A O 1
ATOM 556 N N . THR A 1 72 ? -7.775 5.057 12.596 1.00 77.50 72 THR A N 1
ATOM 557 C CA . THR A 1 72 ? -7.546 5.955 13.726 1.00 77.50 72 THR A CA 1
ATOM 558 C C . THR A 1 72 ? -8.439 5.550 14.894 1.00 77.50 72 THR A C 1
ATOM 560 O O . THR A 1 72 ? -9.648 5.768 14.900 1.00 77.50 72 THR A O 1
ATOM 563 N N . LYS A 1 73 ? -7.836 4.948 15.920 1.00 79.88 73 LYS A N 1
ATOM 564 C CA . LYS A 1 73 ? -8.466 4.779 17.230 1.00 79.88 73 LYS A CA 1
ATOM 565 C C . LYS A 1 73 ? -7.618 5.540 18.251 1.00 79.88 73 LYS A C 1
ATOM 567 O O . LYS A 1 73 ? -6.432 5.224 18.371 1.00 79.88 73 LYS A O 1
ATOM 572 N N . PRO A 1 74 ? -8.179 6.539 18.961 1.00 75.62 74 PRO A N 1
ATOM 573 C CA . PRO A 1 74 ? -7.468 7.200 20.050 1.00 75.62 74 PRO A CA 1
ATOM 574 C C . PRO A 1 74 ? -6.894 6.155 21.014 1.00 75.62 74 PRO A C 1
ATOM 576 O O . PRO A 1 74 ? -7.543 5.136 21.244 1.00 75.62 74 PRO A O 1
ATOM 579 N N . SER A 1 75 ? -5.672 6.392 21.503 1.00 83.56 75 SER A N 1
ATOM 580 C CA . SER A 1 75 ? -4.920 5.531 22.437 1.00 83.56 75 SER A CA 1
ATOM 581 C C . SER A 1 75 ? -4.604 4.090 21.997 1.00 83.56 75 SER A C 1
ATOM 583 O O . SER A 1 75 ? -4.090 3.317 22.803 1.00 83.56 75 SER A O 1
ATOM 585 N N . ALA A 1 76 ? -4.825 3.721 20.730 1.00 86.44 76 ALA A N 1
ATOM 586 C CA . ALA A 1 76 ? -4.411 2.424 20.190 1.00 86.44 76 ALA A CA 1
ATOM 587 C C . ALA A 1 76 ? -3.203 2.554 19.241 1.00 86.44 76 ALA A C 1
ATOM 589 O O . ALA A 1 76 ? -3.049 3.586 18.581 1.00 86.44 76 ALA A O 1
ATOM 590 N N . PRO A 1 77 ? -2.368 1.503 19.108 1.00 87.69 77 PRO A N 1
ATOM 591 C CA . PRO A 1 77 ? -1.351 1.448 18.067 1.00 87.69 77 PRO A CA 1
ATOM 592 C C . PRO A 1 77 ? -1.959 1.627 16.672 1.00 87.69 77 PRO A C 1
ATOM 594 O O . PRO A 1 77 ? -3.057 1.146 16.383 1.00 87.69 77 PRO A O 1
ATOM 597 N N . ARG A 1 78 ? -1.215 2.296 15.787 1.00 89.75 78 ARG A N 1
ATOM 598 C CA . ARG A 1 78 ? -1.615 2.521 14.394 1.00 89.75 78 ARG A CA 1
ATOM 599 C C . ARG A 1 78 ? -1.764 1.184 13.661 1.00 89.75 78 ARG A C 1
ATOM 601 O O . ARG A 1 78 ? -0.777 0.457 13.562 1.00 89.75 78 ARG A O 1
ATOM 608 N N . LYS A 1 79 ? -2.942 0.933 13.088 1.00 93.00 79 LYS A N 1
ATOM 609 C CA . LYS A 1 79 ? -3.226 -0.188 12.177 1.00 93.00 79 LYS A CA 1
ATOM 610 C C . LYS A 1 79 ? -3.491 0.350 10.776 1.00 93.00 79 LYS A C 1
ATOM 612 O O . LYS A 1 79 ? -4.002 1.467 10.637 1.00 93.00 79 LYS A O 1
ATOM 617 N N . TRP A 1 80 ? -3.163 -0.418 9.747 1.00 93.75 80 TRP A N 1
ATOM 618 C CA . TRP A 1 80 ? -3.377 0.007 8.365 1.00 93.75 80 TRP A CA 1
ATOM 619 C C . TRP A 1 80 ? -3.460 -1.167 7.396 1.00 93.75 80 TRP A C 1
ATOM 621 O O . TRP A 1 80 ? -3.002 -2.267 7.686 1.00 93.75 80 TRP A O 1
ATOM 631 N N . ILE A 1 81 ? -4.037 -0.903 6.229 1.00 95.56 81 ILE A N 1
ATOM 632 C CA . ILE A 1 81 ? -3.962 -1.770 5.053 1.00 95.56 81 ILE A CA 1
ATOM 633 C C . ILE A 1 81 ? -3.435 -0.908 3.912 1.00 95.56 81 ILE A C 1
ATOM 635 O O . ILE A 1 81 ? -4.031 0.132 3.638 1.00 95.56 81 ILE A O 1
ATOM 639 N N . LYS A 1 82 ? -2.349 -1.317 3.250 1.00 96.00 82 LYS A N 1
ATOM 640 C CA . LYS A 1 82 ? -1.931 -0.740 1.962 1.00 96.00 82 LYS A CA 1
ATOM 641 C C . LYS A 1 82 ? -2.138 -1.773 0.864 1.00 96.00 82 LYS A C 1
ATOM 643 O O . LYS A 1 82 ? -1.861 -2.951 1.074 1.00 96.00 82 LYS A O 1
ATOM 648 N N . ALA A 1 83 ? -2.638 -1.332 -0.280 1.00 97.06 83 ALA A N 1
ATOM 649 C CA . ALA A 1 83 ? -2.858 -2.182 -1.439 1.00 97.06 83 ALA A CA 1
ATOM 650 C C . ALA A 1 83 ? -2.574 -1.403 -2.721 1.00 97.06 83 ALA A C 1
ATOM 652 O O . ALA A 1 83 ? -2.915 -0.222 -2.833 1.00 97.06 83 ALA A O 1
ATOM 653 N N . GLY A 1 84 ? -1.962 -2.064 -3.694 1.00 95.94 84 GLY A N 1
ATOM 654 C CA . GLY A 1 84 ? -1.616 -1.450 -4.965 1.00 95.94 84 GLY A CA 1
ATOM 655 C C . GLY A 1 84 ? -0.630 -2.293 -5.749 1.00 95.94 84 GLY A C 1
ATOM 656 O O . GLY A 1 84 ? -0.677 -3.523 -5.713 1.00 95.94 84 GLY A O 1
ATOM 657 N N . VAL A 1 85 ? 0.259 -1.606 -6.457 1.00 96.19 85 VAL A N 1
ATOM 658 C CA . VAL A 1 85 ? 1.320 -2.224 -7.242 1.00 96.19 85 VAL A CA 1
ATOM 659 C C . VAL A 1 85 ? 2.673 -1.865 -6.643 1.00 96.19 85 VAL A C 1
ATOM 661 O O . VAL A 1 85 ? 2.929 -0.705 -6.310 1.00 96.19 85 VAL A O 1
ATOM 664 N N . GLU A 1 86 ? 3.530 -2.873 -6.530 1.00 96.81 86 GLU A N 1
ATOM 665 C CA . GLU A 1 86 ? 4.887 -2.775 -6.000 1.00 96.81 86 GLU A CA 1
ATOM 666 C C . GLU A 1 86 ? 5.875 -3.412 -6.977 1.00 96.81 86 GLU A C 1
ATOM 668 O O . GLU A 1 86 ? 5.629 -4.506 -7.491 1.00 96.81 86 GLU A O 1
ATOM 673 N N . LEU A 1 87 ? 6.984 -2.728 -7.256 1.00 96.12 87 LEU A N 1
ATOM 674 C CA . LEU A 1 87 ? 8.059 -3.281 -8.071 1.00 96.12 87 LEU A CA 1
ATOM 675 C C . LEU A 1 87 ? 8.884 -4.251 -7.221 1.00 96.12 87 LEU A C 1
ATOM 677 O O . LEU A 1 87 ? 9.672 -3.834 -6.376 1.00 96.12 87 LEU A O 1
ATOM 681 N N . PHE A 1 88 ? 8.730 -5.550 -7.450 1.00 95.94 88 PHE A N 1
ATOM 682 C CA . PHE A 1 88 ? 9.425 -6.589 -6.695 1.00 95.94 88 PHE A CA 1
ATOM 683 C C . PHE A 1 88 ? 9.938 -7.680 -7.634 1.00 95.94 88 PHE A C 1
ATOM 685 O O . PHE A 1 88 ? 9.207 -8.159 -8.504 1.00 95.94 88 PHE A O 1
ATOM 692 N N . ASP A 1 89 ? 11.209 -8.053 -7.476 1.00 94.31 89 ASP A N 1
ATOM 693 C CA . ASP A 1 89 ? 11.936 -8.943 -8.390 1.00 94.31 89 ASP A CA 1
ATOM 694 C C . ASP A 1 89 ? 11.827 -8.502 -9.858 1.00 94.31 89 ASP A C 1
ATOM 696 O O . ASP A 1 89 ? 11.462 -9.276 -10.741 1.00 94.31 89 ASP A O 1
ATOM 700 N N . ALA A 1 90 ? 12.102 -7.214 -10.102 1.00 92.06 90 ALA A N 1
ATOM 701 C CA . ALA A 1 90 ? 12.053 -6.564 -11.417 1.00 92.06 90 ALA A CA 1
ATOM 702 C C . ALA A 1 90 ? 10.689 -6.635 -12.142 1.00 92.06 90 ALA A C 1
ATOM 704 O O . ALA A 1 90 ? 10.609 -6.344 -13.334 1.00 92.06 90 ALA A O 1
ATOM 705 N N . GLN A 1 91 ? 9.610 -6.981 -11.433 1.00 93.38 91 GLN A N 1
ATOM 706 C CA . GLN A 1 91 ? 8.253 -7.051 -11.973 1.00 93.38 91 GLN A CA 1
ATOM 707 C C . GLN A 1 91 ? 7.290 -6.179 -11.166 1.00 93.38 91 GLN A C 1
ATOM 709 O O . GLN A 1 91 ? 7.350 -6.140 -9.938 1.00 93.38 91 GLN A O 1
ATOM 714 N N . SER A 1 92 ? 6.367 -5.503 -11.849 1.00 93.81 92 SER A N 1
ATOM 715 C CA . SER A 1 92 ? 5.226 -4.852 -11.202 1.00 93.81 92 SER A CA 1
ATOM 716 C C . SER A 1 92 ? 4.259 -5.922 -10.695 1.00 93.81 92 SER A C 1
ATOM 718 O O . SER A 1 92 ? 3.661 -6.659 -11.480 1.00 93.81 92 SER A O 1
ATOM 720 N N . ARG A 1 93 ? 4.118 -6.025 -9.375 1.00 95.44 93 ARG A N 1
ATOM 721 C CA . ARG A 1 93 ? 3.313 -7.049 -8.705 1.00 95.44 93 ARG A CA 1
ATOM 722 C C . ARG A 1 93 ? 2.117 -6.441 -8.005 1.00 95.44 93 ARG A C 1
ATOM 724 O O . ARG A 1 93 ? 2.198 -5.330 -7.489 1.00 95.44 93 ARG A O 1
ATOM 731 N N . LEU A 1 94 ? 1.030 -7.204 -7.934 1.00 96.88 94 LEU A N 1
ATOM 732 C CA . LEU A 1 94 ? -0.069 -6.889 -7.031 1.00 96.88 94 LEU A CA 1
ATOM 733 C C . LEU A 1 94 ? 0.423 -7.126 -5.605 1.00 96.88 94 LEU A C 1
ATOM 735 O O . LEU A 1 94 ? 0.889 -8.219 -5.282 1.00 96.88 94 LEU A O 1
ATOM 739 N N . SER A 1 95 ? 0.339 -6.096 -4.771 1.00 97.75 95 SER A N 1
ATOM 740 C CA . SER A 1 95 ? 0.864 -6.105 -3.408 1.00 97.75 95 SER A CA 1
ATOM 741 C C . SER A 1 95 ? -0.213 -5.635 -2.442 1.00 97.75 95 SER A C 1
ATOM 743 O O . SER A 1 95 ? -0.898 -4.635 -2.677 1.00 97.75 95 SER A O 1
ATOM 745 N N . THR A 1 96 ? -0.404 -6.382 -1.359 1.00 98.19 96 THR A N 1
ATOM 746 C CA . THR A 1 96 ? -1.269 -5.994 -0.244 1.00 98.19 96 THR A CA 1
ATOM 747 C C . THR A 1 96 ? -0.576 -6.309 1.064 1.00 98.19 96 THR A C 1
ATOM 749 O O . THR A 1 96 ? -0.114 -7.427 1.279 1.00 98.19 96 THR A O 1
ATOM 752 N N . VAL A 1 97 ? -0.537 -5.322 1.952 1.00 98.50 97 VAL A N 1
ATOM 753 C CA . VAL A 1 97 ? 0.023 -5.473 3.289 1.00 98.50 97 VAL A CA 1
ATOM 754 C C . VAL A 1 97 ? -1.023 -5.058 4.307 1.00 98.50 97 VAL A C 1
ATOM 756 O O . VAL A 1 97 ? -1.500 -3.919 4.300 1.00 98.50 97 VAL A O 1
ATOM 759 N N . CYS A 1 98 ? -1.358 -5.986 5.194 1.00 98.06 98 CYS A N 1
ATOM 760 C CA . CYS A 1 98 ? -2.238 -5.759 6.330 1.00 98.06 98 CYS A CA 1
ATOM 761 C C . CYS A 1 98 ? -1.383 -5.627 7.588 1.00 98.06 98 CYS A C 1
ATOM 763 O O . CYS A 1 98 ? -0.480 -6.424 7.825 1.00 98.06 98 CYS A O 1
ATOM 765 N N . CYS A 1 99 ? -1.658 -4.619 8.407 1.00 96.94 99 CYS A N 1
ATOM 766 C CA . CYS A 1 99 ? -0.887 -4.345 9.607 1.00 96.94 99 CYS A CA 1
ATOM 767 C C . CYS A 1 99 ? -1.810 -4.167 10.807 1.00 96.94 99 CYS A C 1
ATOM 769 O O . CYS A 1 99 ? -2.489 -3.143 10.946 1.00 96.94 99 CYS A O 1
ATOM 771 N N . ASP A 1 100 ? -1.804 -5.179 11.675 1.00 94.44 100 ASP A N 1
ATOM 772 C CA . ASP A 1 100 ? -2.304 -5.068 13.041 1.00 94.44 100 ASP A CA 1
ATOM 773 C C . ASP A 1 100 ? -1.147 -4.638 13.965 1.00 94.44 100 ASP A C 1
ATOM 775 O O . ASP A 1 100 ? -0.774 -3.462 13.998 1.00 94.44 100 ASP A O 1
ATOM 779 N N . ASN A 1 101 ? -0.512 -5.592 14.652 1.00 93.88 101 ASN A N 1
ATOM 780 C CA . ASN A 1 101 ? 0.706 -5.335 15.424 1.00 93.88 101 ASN A CA 1
ATOM 781 C C . ASN A 1 101 ? 1.942 -5.255 14.517 1.00 93.88 101 ASN A C 1
ATOM 783 O O . ASN A 1 101 ? 2.779 -4.370 14.689 1.00 93.88 101 ASN A O 1
ATOM 787 N N . TRP A 1 102 ? 2.024 -6.153 13.535 1.00 96.69 102 TRP A N 1
ATOM 788 C CA . TRP A 1 102 ? 3.116 -6.275 12.571 1.00 96.69 102 TRP A CA 1
ATOM 789 C C . TRP A 1 102 ? 2.552 -6.422 11.159 1.00 96.69 102 TRP A C 1
ATOM 791 O O . TRP A 1 102 ? 1.381 -6.772 10.999 1.00 96.69 102 TRP A O 1
ATOM 801 N N . ALA A 1 103 ? 3.372 -6.115 10.156 1.00 97.88 103 ALA A N 1
ATOM 802 C CA . ALA A 1 103 ? 2.986 -6.221 8.759 1.00 97.88 103 ALA A CA 1
ATOM 803 C C . ALA A 1 103 ? 2.963 -7.688 8.306 1.00 97.88 103 ALA A C 1
ATOM 805 O O . ALA A 1 103 ? 3.920 -8.428 8.536 1.00 97.88 103 ALA A O 1
ATOM 806 N N . ASP A 1 104 ? 1.882 -8.062 7.632 1.00 98.44 104 ASP A N 1
ATOM 807 C CA . ASP A 1 104 ? 1.731 -9.304 6.879 1.00 98.44 104 ASP A CA 1
ATOM 808 C C . ASP A 1 104 ? 1.521 -8.947 5.404 1.00 98.44 104 ASP A C 1
ATOM 810 O O . ASP A 1 104 ? 0.664 -8.116 5.083 1.00 98.44 104 ASP A O 1
ATOM 814 N N . TRP A 1 105 ? 2.343 -9.514 4.523 1.00 98.38 105 TRP A N 1
ATOM 815 C CA . TRP A 1 105 ? 2.452 -9.127 3.119 1.00 98.38 105 TRP A CA 1
ATOM 816 C C . TRP A 1 105 ? 2.107 -10.282 2.193 1.00 98.38 105 TRP A C 1
ATOM 818 O O . TRP A 1 105 ? 2.770 -11.316 2.185 1.00 98.38 105 TRP A O 1
ATOM 828 N N . SER A 1 106 ? 1.099 -10.048 1.356 1.00 98.25 106 SER A N 1
ATOM 829 C CA . SER A 1 106 ? 0.756 -10.896 0.225 1.00 98.25 106 SER A CA 1
ATOM 830 C C . SER A 1 106 ? 1.166 -10.210 -1.072 1.00 98.25 106 SER A C 1
ATOM 832 O O . SER A 1 106 ? 0.801 -9.058 -1.324 1.00 98.25 106 SER A O 1
ATOM 834 N N . VAL A 1 107 ? 1.871 -10.948 -1.927 1.00 97.00 107 VAL A N 1
ATOM 835 C CA . VAL A 1 107 ? 2.350 -10.474 -3.226 1.00 97.00 107 VAL A CA 1
ATOM 836 C C . VAL A 1 107 ? 2.068 -11.515 -4.304 1.00 97.00 107 VAL A C 1
ATOM 838 O O . VAL A 1 107 ? 2.255 -12.712 -4.093 1.00 97.00 107 VAL A O 1
ATOM 841 N N . ALA A 1 108 ? 1.604 -11.063 -5.465 1.00 96.38 108 ALA A N 1
ATOM 842 C CA . ALA A 1 108 ? 1.283 -11.925 -6.595 1.00 96.38 108 ALA A CA 1
ATOM 843 C C . ALA A 1 108 ? 1.676 -11.268 -7.920 1.00 96.38 108 ALA A C 1
ATOM 845 O O . ALA A 1 108 ? 1.814 -10.046 -8.018 1.00 96.38 108 ALA A O 1
ATOM 846 N N . ASN A 1 109 ? 1.840 -12.080 -8.964 1.00 93.94 109 ASN A N 1
ATOM 847 C CA . ASN A 1 109 ? 1.960 -11.552 -10.320 1.00 93.94 109 ASN A CA 1
ATOM 848 C C . ASN A 1 109 ? 0.691 -10.762 -10.665 1.00 93.94 109 ASN A C 1
ATOM 850 O O . ASN A 1 109 ? -0.417 -11.216 -10.375 1.00 93.94 109 ASN A O 1
ATOM 854 N N . ALA A 1 110 ? 0.847 -9.606 -11.308 1.00 82.62 110 ALA A N 1
ATOM 855 C CA . ALA A 1 110 ? -0.266 -9.036 -12.046 1.00 82.62 110 ALA A CA 1
ATOM 856 C C . ALA A 1 110 ? -0.567 -9.981 -13.215 1.00 82.62 110 ALA A C 1
ATOM 858 O O . ALA A 1 110 ? 0.349 -10.378 -13.941 1.00 82.62 110 ALA A O 1
ATOM 859 N N . SER A 1 111 ? -1.824 -10.392 -13.370 1.00 71.69 111 SER A N 1
ATOM 860 C CA . SER A 1 111 ? -2.261 -11.098 -14.573 1.00 71.69 111 SER A CA 1
ATOM 861 C C . SER A 1 111 ? -1.851 -10.278 -15.803 1.00 71.69 111 SER A C 1
ATOM 863 O O . SER A 1 111 ? -1.881 -9.044 -15.724 1.00 71.69 111 SER A O 1
ATOM 865 N N . PRO A 1 112 ? -1.488 -10.904 -16.937 1.00 59.75 112 PRO A N 1
ATOM 866 C CA . PRO A 1 112 ? -1.406 -10.174 -18.196 1.00 59.75 112 PRO A CA 1
ATOM 867 C C . PRO A 1 112 ? -2.704 -9.383 -18.392 1.00 59.75 112 PRO A C 1
ATOM 869 O O . PRO A 1 112 ? -3.780 -9.908 -18.101 1.00 59.75 112 PRO A O 1
ATOM 872 N N . ALA A 1 113 ? -2.598 -8.124 -18.821 1.00 56.78 113 ALA A N 1
ATOM 873 C CA . ALA A 1 113 ? -3.774 -7.378 -19.249 1.00 56.78 113 ALA A CA 1
ATOM 874 C C . ALA A 1 113 ? -4.437 -8.164 -20.389 1.00 56.78 113 ALA A C 1
ATOM 876 O O . ALA A 1 113 ? -3.752 -8.529 -21.347 1.00 56.78 113 ALA A O 1
ATOM 877 N N . GLU A 1 114 ? -5.718 -8.486 -20.221 1.00 38.00 114 GLU A N 1
ATOM 878 C CA . GLU A 1 114 ? -6.548 -9.124 -21.247 1.00 38.00 114 GLU A CA 1
ATOM 879 C C . GLU A 1 114 ? -6.890 -8.129 -22.365 1.00 38.00 114 GLU A C 1
ATOM 881 O O . GLU A 1 114 ? -7.105 -6.933 -22.045 1.00 38.00 114 GLU A O 1
#